Protein AF-X0JAV3-F1 (afdb_monomer_lite)

Foldseek 3Di:
DPPPVVVVPVDDPPDDPDDPPVDVDDDPVVVLVVLLVVLLVLLPDDPV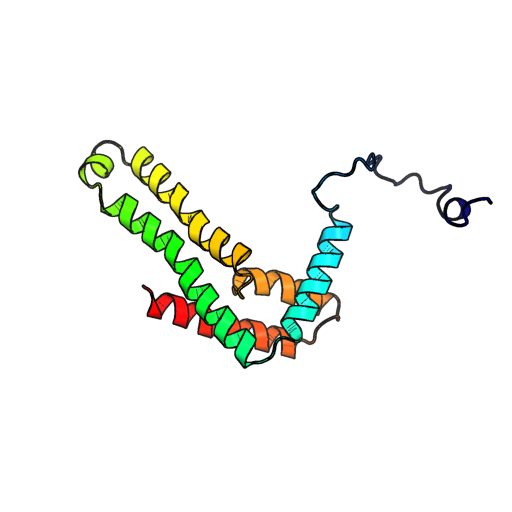QLLVLLLVLLQLQLQLVVQLCCQLVVCVVCCVVPVPVSNVVSNVSNCRSVVVCVVVVGQALVSLLVSNVSNVVVVNHDPVSSVSNNVSSVVSSVVNNVVND

Organism: Fusarium odoratissimum (strain NRRL 54006) (NCBI:txid1089451)

Sequence (149 aa):
MLNYTDSKYAGDERQPHVSMEKVDAHSPPETCQLMTQSGIAKAKLPWADLIVKSFFGGIFISLGPLFDLVVAGGAPGLRESNPSLITLLAAFTFPIGFVLVILTNVELVRSNMTVMMYTTLQRKTSVYDLLKNWVVCYIFNLAGCLFFT

InterPro domains:
  IPR000292 Formate/nitrite transporter [PF01226] (30-148)
  IPR000292 Formate/nitrite transporter [PTHR30520] (23-148)
  IPR023271 Aquaporin-like [G3DSA:1.20.1080.10] (18-149)

Radius of gyration: 21.74 Å; chains: 1; bounding box: 45×33×67 Å

Secondary structure (DSSP, 8-state):
---TTGGGSTT-TT---------SSPPHHHHHHHHHHHHHHHHT--HHHHHHHHHHHHHHHHHHHHHHHHHHHH-HHHHHH-HHHHHHHHHTTTHHHHHHHHHHT---HHHHHHHHHHHHHTTSS-HHHHHHHHHHHHHHHHHHHHHH-

Structure (mmCIF, N/CA/C/O backbone):
data_AF-X0JAV3-F1
#
_entry.id   AF-X0JAV3-F1
#
loop_
_atom_site.group_PDB
_atom_site.id
_atom_site.type_symbol
_atom_site.label_atom_id
_atom_site.label_alt_id
_atom_site.label_comp_id
_atom_site.label_asym_id
_atom_site.label_entity_id
_atom_site.label_seq_id
_atom_site.pdbx_PDB_ins_code
_atom_site.Cartn_x
_atom_site.Cartn_y
_atom_site.Cartn_z
_atom_site.occupancy
_atom_site.B_iso_or_equiv
_atom_site.auth_seq_id
_atom_site.auth_comp_id
_atom_site.auth_asym_id
_atom_site.auth_atom_id
_atom_site.pdbx_PDB_model_num
ATOM 1 N N . MET A 1 1 ? 5.203 25.101 42.766 1.00 42.59 1 MET A N 1
ATOM 2 C CA . MET A 1 1 ? 4.262 24.042 42.350 1.00 42.59 1 MET A CA 1
ATOM 3 C C . MET A 1 1 ? 5.093 22.826 41.998 1.00 42.59 1 MET A C 1
ATOM 5 O O . MET A 1 1 ? 5.827 22.883 41.025 1.00 42.59 1 MET A O 1
ATOM 9 N N . LEU A 1 2 ? 5.077 21.801 42.848 1.00 41.12 2 LEU A N 1
ATOM 10 C CA . LEU A 1 2 ? 5.723 20.516 42.578 1.00 41.12 2 LEU A CA 1
ATOM 11 C C . LEU A 1 2 ? 4.870 19.767 41.547 1.00 41.12 2 LEU A C 1
ATOM 13 O O . LEU A 1 2 ? 3.660 19.639 41.739 1.00 41.12 2 LEU A O 1
ATOM 17 N N . ASN A 1 3 ? 5.484 19.335 40.446 1.00 40.62 3 ASN A N 1
ATOM 18 C CA . ASN A 1 3 ? 4.810 18.601 39.382 1.00 40.62 3 ASN A CA 1
ATOM 19 C C . ASN A 1 3 ? 4.273 17.272 39.931 1.00 40.62 3 ASN A C 1
ATOM 21 O O . ASN A 1 3 ? 5.019 16.411 40.391 1.00 40.62 3 ASN A O 1
ATOM 25 N N . TYR A 1 4 ? 2.954 17.101 39.861 1.00 39.84 4 TYR A N 1
ATOM 26 C CA . TYR A 1 4 ? 2.223 15.910 40.308 1.00 39.84 4 TYR A CA 1
ATOM 27 C C . TYR A 1 4 ? 2.646 14.620 39.569 1.00 39.84 4 TYR A C 1
ATOM 29 O O . TYR A 1 4 ? 2.369 13.511 40.024 1.00 39.84 4 TYR A O 1
ATOM 37 N N . THR A 1 5 ? 3.350 14.749 38.444 1.00 50.62 5 THR A N 1
ATOM 38 C CA . THR A 1 5 ? 3.885 13.638 37.653 1.00 50.62 5 THR A CA 1
ATOM 39 C C . THR A 1 5 ? 5.171 13.037 38.216 1.00 50.62 5 THR A C 1
ATOM 41 O O . THR A 1 5 ? 5.369 11.841 38.038 1.00 50.62 5 THR A O 1
ATOM 44 N N . ASP A 1 6 ? 6.000 13.787 38.950 1.00 48.06 6 ASP A N 1
ATOM 45 C CA . ASP A 1 6 ? 7.315 13.290 39.401 1.00 48.06 6 ASP A CA 1
ATOM 46 C C . ASP A 1 6 ? 7.207 12.270 40.549 1.00 48.06 6 ASP A C 1
ATOM 48 O O . ASP A 1 6 ? 8.056 11.397 40.712 1.00 48.06 6 ASP A O 1
ATOM 52 N N . SER A 1 7 ? 6.112 12.304 41.315 1.00 46.41 7 SER A N 1
ATOM 53 C CA . SER A 1 7 ? 5.921 11.416 42.470 1.00 46.41 7 SER A CA 1
ATOM 54 C C . SER A 1 7 ? 5.526 9.982 42.099 1.00 46.41 7 SER A C 1
ATOM 56 O O . SER A 1 7 ? 5.637 9.097 42.947 1.00 46.41 7 SER A O 1
ATOM 58 N N . LYS A 1 8 ? 5.037 9.725 40.877 1.00 47.25 8 LYS A N 1
ATOM 59 C CA . LYS A 1 8 ? 4.564 8.384 40.478 1.00 47.25 8 LYS A CA 1
ATOM 60 C C . LYS A 1 8 ? 5.639 7.491 39.861 1.00 47.25 8 LYS A C 1
ATOM 62 O O . LYS A 1 8 ? 5.374 6.310 39.661 1.00 47.25 8 LYS A O 1
ATOM 67 N N . TYR A 1 9 ? 6.828 8.027 39.592 1.00 49.03 9 TYR A N 1
ATOM 68 C CA . TYR A 1 9 ? 7.858 7.335 38.808 1.00 49.03 9 TYR A CA 1
ATOM 69 C C . TYR A 1 9 ? 9.228 7.269 39.497 1.00 49.03 9 TYR A C 1
ATOM 71 O O . TYR A 1 9 ? 10.196 6.823 38.891 1.00 49.03 9 TYR A O 1
ATOM 79 N N . ALA A 1 10 ? 9.316 7.659 40.770 1.00 49.22 10 ALA A N 1
ATOM 80 C CA . ALA A 1 10 ? 10.567 7.781 41.522 1.00 49.22 10 ALA A CA 1
ATOM 81 C C . ALA A 1 10 ? 11.209 6.443 41.969 1.00 49.22 10 ALA A C 1
ATOM 83 O O . ALA A 1 10 ? 11.953 6.429 42.945 1.00 49.22 10 ALA A O 1
ATOM 84 N N . GLY A 1 11 ? 10.931 5.312 41.306 1.00 47.44 11 GLY A N 1
ATOM 85 C CA . GLY A 1 11 ? 11.419 4.011 41.788 1.00 47.44 11 GLY A CA 1
ATOM 86 C C . GLY A 1 11 ? 11.382 2.826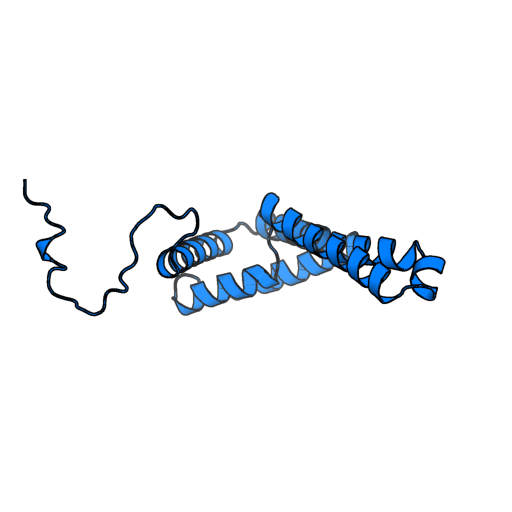 40.824 1.00 47.44 11 GLY A C 1
ATOM 87 O O . GLY A 1 11 ? 11.410 1.695 41.297 1.00 47.44 11 GLY A O 1
ATOM 88 N N . ASP A 1 12 ? 11.305 3.037 39.507 1.00 48.72 12 ASP A N 1
ATOM 89 C CA . ASP A 1 12 ? 11.418 1.933 38.540 1.00 48.72 12 ASP A CA 1
ATOM 90 C C . ASP A 1 12 ? 12.775 1.978 37.822 1.00 48.72 12 ASP A C 1
ATOM 92 O O . ASP A 1 12 ? 12.987 2.778 36.912 1.00 48.72 12 ASP A O 1
ATOM 96 N N . GLU A 1 13 ? 13.702 1.114 38.244 1.00 54.00 13 GLU A N 1
ATOM 97 C CA . GLU A 1 13 ? 15.064 0.985 37.697 1.00 54.00 13 GLU A CA 1
ATOM 98 C C . GLU A 1 13 ? 15.111 0.270 36.328 1.00 54.00 13 GLU A C 1
ATOM 100 O O . GLU A 1 13 ? 16.187 0.029 35.785 1.00 54.00 13 GLU A O 1
ATOM 105 N N . ARG A 1 14 ? 13.957 -0.069 35.730 1.00 58.25 14 ARG A N 1
ATOM 106 C CA . ARG A 1 14 ? 13.857 -0.695 34.395 1.00 58.25 14 ARG A CA 1
ATOM 107 C C . ARG A 1 14 ? 13.598 0.298 33.264 1.00 58.25 14 ARG A C 1
ATOM 109 O O . ARG A 1 14 ? 13.088 -0.088 32.211 1.00 58.25 14 ARG A O 1
ATOM 116 N N . GLN A 1 15 ? 13.930 1.570 33.450 1.00 48.38 15 GLN A N 1
ATOM 117 C CA . GLN A 1 15 ? 13.828 2.538 32.364 1.00 48.38 15 GLN A CA 1
ATOM 118 C C . GLN A 1 15 ? 15.042 2.409 31.436 1.00 48.38 15 GLN A C 1
ATOM 120 O O . GLN A 1 15 ? 16.179 2.550 31.896 1.00 48.38 15 GLN A O 1
ATOM 125 N N . PRO A 1 16 ? 14.856 2.163 30.126 1.00 48.06 16 PRO A N 1
ATOM 126 C CA . PRO A 1 16 ? 15.926 2.426 29.183 1.00 48.06 16 PRO A CA 1
ATOM 127 C C . PRO A 1 16 ? 16.246 3.922 29.286 1.00 48.06 16 PRO A C 1
ATOM 129 O O . PRO A 1 16 ? 15.345 4.760 29.263 1.00 48.06 16 PRO A O 1
ATOM 132 N N . HIS A 1 17 ? 17.525 4.245 29.449 1.00 44.84 17 HIS A N 1
ATOM 133 C CA . HIS A 1 17 ? 18.077 5.598 29.517 1.00 44.84 17 HIS A CA 1
ATOM 134 C C . HIS A 1 17 ? 17.958 6.279 28.145 1.00 44.84 17 HIS A C 1
ATOM 136 O O . HIS A 1 17 ? 18.943 6.556 27.470 1.00 44.84 17 HIS A O 1
ATOM 142 N N . VAL A 1 18 ? 16.733 6.492 27.676 1.00 56.78 18 VAL A N 1
ATOM 143 C CA . VAL A 1 18 ? 16.482 7.183 26.419 1.00 56.78 18 VAL A CA 1
ATOM 144 C C . VAL A 1 18 ? 16.421 8.662 26.750 1.00 56.78 18 VAL A C 1
ATOM 146 O O . VAL A 1 18 ? 15.417 9.162 27.256 1.00 56.78 18 VAL A O 1
ATOM 149 N N . SER A 1 19 ? 17.526 9.356 26.494 1.00 49.78 19 SER A N 1
ATOM 150 C CA . SER A 1 19 ? 17.540 10.809 26.387 1.00 49.78 19 SER A CA 1
ATOM 151 C C . SER A 1 19 ? 16.395 11.214 25.460 1.00 49.78 19 SER A C 1
ATOM 153 O O . SER A 1 19 ? 16.413 10.868 24.280 1.00 49.78 19 SER A O 1
ATOM 155 N N . MET A 1 20 ? 15.386 11.910 25.990 1.00 55.78 20 MET A N 1
ATOM 156 C CA . MET A 1 20 ? 14.293 12.500 25.206 1.00 55.78 20 MET A CA 1
ATOM 157 C C . MET A 1 20 ? 14.808 13.723 24.439 1.00 55.78 20 MET A C 1
ATOM 159 O O . MET A 1 20 ? 14.328 14.843 24.594 1.00 55.78 20 MET A O 1
ATOM 163 N N . GLU A 1 21 ? 15.839 13.510 23.627 1.00 53.62 21 GLU A N 1
ATOM 164 C CA . GLU A 1 21 ? 16.109 14.364 22.489 1.00 53.62 21 GLU A CA 1
ATOM 165 C C . GLU A 1 21 ? 14.930 14.180 21.532 1.00 53.62 21 GLU A C 1
ATOM 167 O O . GLU A 1 21 ? 14.462 13.059 21.322 1.00 53.62 21 GLU A O 1
ATOM 172 N N . LYS A 1 22 ? 14.383 15.283 21.020 1.00 54.69 22 LYS A N 1
ATOM 173 C CA . LYS A 1 22 ? 13.262 15.274 20.079 1.00 54.69 22 LYS A CA 1
ATOM 174 C C . LYS A 1 22 ? 13.750 14.693 18.752 1.00 54.69 22 LYS A C 1
ATOM 176 O O . LYS A 1 22 ? 14.074 15.417 17.820 1.00 54.69 22 LYS A O 1
ATOM 181 N N . VAL A 1 23 ? 13.855 13.375 18.714 1.00 59.25 23 VAL A N 1
ATOM 182 C CA . VAL A 1 23 ? 14.110 12.588 17.522 1.00 59.25 23 VAL A CA 1
ATOM 183 C C . VAL A 1 23 ? 12.822 12.638 16.699 1.00 59.25 23 VAL A C 1
ATOM 185 O O . VAL A 1 23 ? 11.748 12.340 17.213 1.00 59.25 23 VAL A O 1
ATOM 188 N N . ASP A 1 24 ? 12.909 13.025 15.423 1.00 69.00 24 ASP A N 1
ATOM 189 C CA . ASP A 1 24 ? 11.754 13.066 14.505 1.00 69.00 24 ASP A CA 1
ATOM 190 C C . ASP A 1 24 ? 11.093 11.682 14.309 1.00 69.00 24 ASP A C 1
ATOM 192 O O . ASP A 1 24 ? 9.993 11.570 13.766 1.00 69.00 24 ASP A O 1
ATOM 196 N N . ALA A 1 25 ? 11.756 10.615 14.762 1.00 79.62 25 ALA A N 1
ATOM 197 C CA . ALA A 1 25 ? 11.221 9.266 14.817 1.00 79.62 25 ALA A CA 1
ATOM 198 C C . ALA A 1 25 ? 10.506 8.995 16.148 1.00 79.62 25 ALA A C 1
ATOM 200 O O . ALA A 1 25 ? 11.086 9.088 17.230 1.00 79.62 25 ALA A O 1
ATOM 201 N N . HIS A 1 26 ? 9.248 8.572 16.039 1.00 85.88 26 HIS A N 1
ATOM 202 C CA . HIS A 1 26 ? 8.453 8.099 17.164 1.00 85.88 26 HIS A CA 1
ATOM 203 C C . HIS A 1 26 ? 9.092 6.887 17.842 1.00 85.88 26 HIS A C 1
ATOM 205 O O . HIS A 1 26 ? 9.573 5.959 17.185 1.00 85.88 26 HIS A O 1
ATOM 211 N N . SER A 1 27 ? 9.010 6.850 19.170 1.00 91.44 27 SER A N 1
ATOM 212 C CA . SER A 1 27 ? 9.386 5.665 19.936 1.00 91.44 27 SER A CA 1
ATOM 213 C C . SER A 1 27 ? 8.503 4.459 19.550 1.00 91.44 27 SER A C 1
ATOM 215 O O . SER A 1 27 ? 7.379 4.629 19.053 1.00 91.44 27 SER A O 1
ATOM 217 N N . PRO A 1 28 ? 8.956 3.209 19.770 1.00 91.88 28 PRO A N 1
ATOM 218 C CA . PRO A 1 28 ? 8.141 2.034 19.455 1.00 91.88 28 PRO A CA 1
ATOM 219 C C . PRO A 1 28 ? 6.739 2.045 20.105 1.00 91.88 28 PRO A C 1
ATOM 221 O O . PRO A 1 28 ? 5.770 1.717 19.411 1.00 91.88 28 PRO A O 1
ATOM 224 N N . PRO A 1 29 ? 6.569 2.473 21.376 1.00 90.81 29 PRO A N 1
ATOM 225 C CA . PRO A 1 29 ? 5.245 2.626 21.980 1.00 90.81 29 PRO A CA 1
ATOM 226 C C . PRO A 1 29 ? 4.364 3.672 21.284 1.00 90.81 29 PRO A C 1
ATOM 228 O O . PRO A 1 29 ? 3.177 3.425 21.074 1.00 90.81 29 PRO A O 1
ATOM 231 N N . GLU A 1 30 ? 4.923 4.816 20.885 1.00 93.06 30 GLU A N 1
ATOM 232 C CA . GLU A 1 30 ? 4.182 5.861 20.164 1.00 93.06 30 GLU A CA 1
ATOM 233 C C . GLU A 1 30 ? 3.742 5.379 18.777 1.00 93.06 30 GLU A C 1
ATOM 235 O O . GLU A 1 30 ? 2.593 5.570 18.382 1.00 93.06 30 GLU A O 1
ATOM 240 N N . THR A 1 31 ? 4.612 4.659 18.064 1.00 93.00 31 THR A N 1
ATOM 241 C CA . THR A 1 31 ? 4.287 4.083 16.750 1.00 93.00 31 THR A CA 1
ATOM 242 C C . THR A 1 31 ? 3.153 3.063 16.858 1.00 93.00 31 THR A C 1
ATOM 244 O O . THR A 1 31 ? 2.240 3.058 16.033 1.00 93.00 31 THR A O 1
ATOM 247 N N . CYS A 1 32 ? 3.149 2.238 17.909 1.00 94.25 32 CYS A N 1
ATOM 248 C CA . CYS A 1 32 ? 2.046 1.326 18.211 1.00 94.25 32 CYS A CA 1
ATOM 249 C C . CYS A 1 32 ? 0.720 2.076 18.425 1.00 94.25 32 CYS A C 1
ATOM 251 O O . CYS A 1 32 ? -0.325 1.659 17.921 1.00 94.25 32 CYS A O 1
ATOM 253 N N . GLN A 1 33 ? 0.744 3.211 19.128 1.00 94.75 33 GLN A N 1
ATOM 254 C CA . GLN A 1 33 ? -0.449 4.040 19.322 1.00 94.75 33 GLN A CA 1
ATOM 255 C C . GLN A 1 33 ? -0.950 4.637 18.001 1.00 94.75 33 GLN A C 1
ATOM 257 O O . GLN A 1 33 ? -2.150 4.570 17.723 1.00 94.75 33 GLN A O 1
ATOM 262 N N . LEU A 1 34 ? -0.050 5.159 17.164 1.00 94.75 34 LEU A N 1
ATOM 263 C CA . LEU A 1 34 ? -0.385 5.691 15.838 1.00 94.75 34 LEU A CA 1
ATOM 264 C C . LEU A 1 34 ? -0.946 4.606 14.913 1.00 94.75 34 LEU A C 1
ATOM 266 O O . LEU A 1 34 ? -1.947 4.823 14.229 1.00 94.75 34 LEU A O 1
ATOM 270 N N . MET A 1 35 ? -0.364 3.408 14.942 1.00 95.56 35 MET A N 1
ATOM 271 C CA . MET A 1 35 ? -0.861 2.247 14.208 1.00 95.56 35 MET A CA 1
ATOM 272 C C . MET A 1 35 ? -2.272 1.863 14.664 1.00 95.56 35 MET A C 1
ATOM 274 O O . MET A 1 35 ? -3.134 1.568 13.832 1.00 95.56 35 MET A O 1
ATOM 278 N N . THR A 1 36 ? -2.544 1.933 15.971 1.00 97.00 36 THR A N 1
ATOM 279 C CA . THR A 1 36 ? -3.887 1.697 16.507 1.00 97.00 36 THR A CA 1
ATOM 280 C C . THR A 1 36 ? -4.896 2.733 16.025 1.00 97.00 36 THR A C 1
ATOM 282 O O . THR A 1 36 ? -5.990 2.371 15.588 1.00 97.00 36 THR A O 1
ATOM 285 N N . GLN A 1 37 ? -4.533 4.015 16.047 1.00 97.00 37 GLN A N 1
ATOM 286 C CA . GLN A 1 37 ? -5.385 5.088 15.530 1.00 97.00 37 GLN A CA 1
ATOM 287 C C . GLN A 1 37 ? -5.650 4.923 14.027 1.00 97.00 37 GLN A C 1
ATOM 289 O O . GLN A 1 37 ? -6.797 5.033 13.591 1.00 97.00 37 GLN A O 1
ATOM 294 N N . SER A 1 38 ? -4.618 4.570 13.254 1.00 95.81 38 SER A N 1
ATOM 295 C CA . SER A 1 38 ? -4.730 4.286 11.822 1.00 95.81 38 SER A CA 1
ATOM 296 C C . SER A 1 38 ? -5.705 3.140 11.542 1.00 95.81 38 SER A C 1
ATOM 298 O O . SER A 1 38 ? -6.585 3.276 10.694 1.00 95.81 38 SER A O 1
ATOM 300 N N . GLY A 1 39 ? -5.633 2.034 12.291 1.00 96.56 39 GLY A N 1
ATOM 301 C CA . GLY A 1 39 ? -6.556 0.910 12.101 1.00 96.56 39 GLY A CA 1
ATOM 302 C C . GLY A 1 39 ? -8.004 1.236 12.462 1.00 96.56 39 GLY A C 1
ATOM 303 O O . GLY A 1 39 ? -8.914 0.844 11.734 1.00 96.56 39 GLY A O 1
ATOM 304 N N . ILE A 1 40 ? -8.238 2.027 13.516 1.00 97.62 40 ILE A N 1
ATOM 305 C CA . ILE A 1 40 ? -9.587 2.517 13.847 1.00 97.62 40 ILE A CA 1
ATOM 306 C C . ILE A 1 40 ? -10.128 3.416 12.724 1.00 97.62 40 ILE A C 1
ATOM 308 O O . ILE A 1 40 ? -11.296 3.293 12.354 1.00 97.62 40 ILE A O 1
ATOM 312 N N . ALA A 1 41 ? -9.298 4.300 12.162 1.00 96.50 41 ALA A N 1
ATOM 313 C CA . ALA A 1 41 ? -9.690 5.157 11.044 1.00 96.50 41 ALA A CA 1
ATOM 314 C C . ALA A 1 41 ? -10.019 4.334 9.784 1.00 96.50 41 ALA A C 1
ATOM 316 O O . ALA A 1 41 ? -11.069 4.533 9.177 1.00 96.50 41 ALA A O 1
ATOM 317 N N . LYS A 1 42 ? -9.177 3.350 9.443 1.00 95.31 42 LYS A N 1
ATOM 318 C CA . LYS A 1 42 ? -9.374 2.445 8.297 1.00 95.31 42 LYS A CA 1
ATOM 319 C C . LYS A 1 42 ? -10.630 1.584 8.420 1.00 95.31 42 LYS A C 1
ATOM 321 O O . LYS A 1 42 ? -11.314 1.361 7.424 1.00 95.31 42 LYS A O 1
ATOM 326 N N . ALA A 1 43 ? -10.970 1.128 9.626 1.00 96.19 43 ALA A N 1
ATOM 327 C CA . ALA A 1 43 ? -12.200 0.373 9.874 1.00 96.19 43 ALA A CA 1
ATOM 328 C C . ALA A 1 43 ? -13.468 1.202 9.593 1.00 96.19 43 ALA A C 1
ATOM 330 O O . ALA A 1 43 ? -14.456 0.669 9.076 1.00 96.19 43 ALA A O 1
ATOM 331 N N . LYS A 1 44 ? -13.414 2.507 9.895 1.00 96.12 44 LYS A N 1
ATOM 332 C CA . LYS A 1 44 ? -14.516 3.469 9.744 1.00 96.12 44 LYS A CA 1
ATOM 333 C C . LYS A 1 44 ? -14.644 4.070 8.343 1.00 96.12 44 LYS A C 1
ATOM 335 O O . LYS A 1 44 ? -15.577 4.840 8.124 1.00 96.12 44 LYS A O 1
ATOM 340 N N . LEU A 1 45 ? -13.745 3.745 7.411 1.00 95.44 45 LEU A N 1
ATOM 341 C CA . LEU A 1 45 ? -13.834 4.254 6.043 1.00 95.44 45 LEU A CA 1
ATOM 342 C C . LEU A 1 45 ? -15.181 3.867 5.404 1.00 95.44 45 LEU A C 1
ATOM 344 O O . LEU A 1 45 ? -15.570 2.692 5.470 1.00 95.44 45 LEU A O 1
ATOM 348 N N . PRO A 1 46 ? -15.882 4.824 4.766 1.00 96.81 46 PRO A N 1
ATOM 349 C CA . PRO A 1 46 ? -17.028 4.524 3.921 1.00 96.81 46 PRO A CA 1
ATOM 350 C C . PRO A 1 46 ? -16.653 3.541 2.810 1.00 96.81 46 PRO A C 1
ATOM 352 O O . PRO A 1 46 ? -15.511 3.501 2.349 1.00 96.81 46 PRO A O 1
ATOM 355 N N . TRP A 1 47 ? -17.633 2.771 2.335 1.00 96.38 47 TRP A N 1
ATOM 356 C CA . TRP A 1 47 ? -17.421 1.800 1.257 1.00 96.38 47 TRP A CA 1
ATOM 357 C C . TRP A 1 47 ? -16.840 2.439 -0.005 1.00 96.38 47 TRP A C 1
ATOM 359 O O . TRP A 1 47 ? -15.892 1.901 -0.567 1.00 96.38 47 TRP A O 1
ATOM 369 N N . ALA A 1 48 ? -17.371 3.593 -0.418 1.00 97.19 48 ALA A N 1
ATOM 370 C CA . ALA A 1 48 ? -16.897 4.309 -1.601 1.00 97.19 48 ALA A CA 1
ATOM 371 C C . ALA A 1 48 ? -15.416 4.699 -1.471 1.00 97.19 48 ALA A C 1
ATOM 373 O O . ALA A 1 48 ? -14.621 4.377 -2.351 1.00 97.19 48 ALA A O 1
ATOM 374 N N . ASP A 1 49 ? -15.031 5.298 -0.344 1.00 97.19 49 ASP A N 1
ATOM 375 C CA . ASP A 1 49 ? -13.649 5.702 -0.085 1.00 97.19 49 ASP A CA 1
ATOM 376 C C . ASP A 1 49 ? -12.716 4.494 -0.056 1.00 97.19 49 ASP A C 1
ATOM 378 O O . ASP A 1 49 ? -11.656 4.518 -0.675 1.00 97.19 49 ASP A O 1
ATOM 382 N N . LEU A 1 50 ? -13.110 3.410 0.620 1.00 97.69 50 LEU A N 1
ATOM 383 C CA . LEU A 1 50 ? -12.310 2.191 0.666 1.00 97.69 50 LEU A CA 1
ATOM 384 C C . LEU A 1 50 ? -12.094 1.619 -0.740 1.00 97.69 50 LEU A C 1
ATOM 386 O O . LEU A 1 50 ? -10.970 1.256 -1.072 1.00 97.69 50 LEU A O 1
ATOM 390 N N . ILE A 1 51 ? -13.137 1.572 -1.568 1.00 98.31 51 ILE A N 1
ATOM 391 C CA . ILE A 1 51 ? -13.074 1.064 -2.943 1.00 98.31 51 ILE A CA 1
ATOM 392 C C . ILE A 1 51 ? -12.150 1.929 -3.802 1.00 98.31 51 ILE A C 1
ATOM 394 O O . ILE A 1 51 ? -11.200 1.413 -4.391 1.00 98.31 51 ILE A O 1
ATOM 398 N N . VAL A 1 52 ? -12.390 3.241 -3.837 1.00 98.19 52 VAL A N 1
ATOM 399 C CA . VAL A 1 52 ? -11.633 4.179 -4.675 1.00 98.19 52 VAL A CA 1
ATOM 400 C C . VAL A 1 52 ? -10.167 4.208 -4.251 1.00 98.19 52 VAL A C 1
ATOM 402 O O . VAL A 1 52 ? -9.278 4.049 -5.086 1.00 98.19 52 VAL A O 1
ATOM 405 N N . LYS A 1 53 ? -9.894 4.327 -2.946 1.00 98.12 53 LYS A N 1
ATOM 406 C CA . LYS A 1 53 ? -8.522 4.316 -2.426 1.00 98.12 53 LYS A CA 1
ATOM 407 C C . LYS A 1 53 ? -7.837 2.975 -2.686 1.00 98.12 53 LYS A C 1
ATOM 409 O O . LYS A 1 53 ? -6.654 2.969 -2.994 1.00 98.12 53 LYS A O 1
ATOM 414 N N . SER A 1 54 ? -8.546 1.849 -2.603 1.00 98.19 54 SER A N 1
ATOM 415 C CA . SER A 1 54 ? -7.959 0.536 -2.907 1.00 98.19 54 SER A CA 1
ATOM 416 C C . SER A 1 54 ? -7.645 0.370 -4.394 1.00 98.19 54 SER A C 1
ATOM 418 O O . SER A 1 54 ? -6.599 -0.166 -4.748 1.00 98.19 54 SER A O 1
ATOM 420 N N . PHE A 1 55 ? -8.510 0.875 -5.273 1.00 98.50 55 PHE A N 1
ATOM 421 C CA . PHE A 1 55 ? -8.281 0.854 -6.716 1.00 98.50 55 PHE A CA 1
ATOM 422 C C . PHE A 1 55 ? -7.027 1.646 -7.104 1.00 98.50 55 PHE A C 1
ATOM 424 O O . PHE A 1 55 ? -6.136 1.114 -7.767 1.00 98.50 55 PHE A O 1
ATOM 431 N N . PHE A 1 56 ? -6.894 2.879 -6.602 1.00 98.06 56 PHE A N 1
ATOM 432 C CA . PHE A 1 56 ? -5.682 3.675 -6.810 1.00 98.06 56 PHE A CA 1
ATOM 433 C C . PHE A 1 56 ? -4.444 3.060 -6.145 1.00 98.06 56 PHE A C 1
ATOM 435 O O . PHE A 1 56 ? -3.359 3.132 -6.714 1.00 98.06 56 PHE A O 1
ATOM 442 N N . GLY A 1 57 ? -4.596 2.398 -4.992 1.00 97.69 57 GLY A N 1
ATOM 443 C CA . GLY A 1 57 ? -3.523 1.624 -4.360 1.00 97.69 57 GLY A CA 1
ATOM 444 C C . GLY A 1 57 ? -2.942 0.551 -5.284 1.00 97.69 57 GLY A C 1
ATOM 445 O O . GLY A 1 57 ? -1.720 0.436 -5.388 1.00 97.69 57 GLY A O 1
ATOM 446 N N . GLY A 1 58 ? -3.808 -0.159 -6.014 1.00 97.56 58 GLY A N 1
ATOM 447 C CA . GLY A 1 58 ? -3.420 -1.123 -7.048 1.00 97.56 58 GLY A CA 1
ATOM 448 C C . GLY A 1 58 ? -2.652 -0.490 -8.209 1.00 97.56 58 GLY A C 1
ATOM 449 O O . GLY A 1 58 ? -1.560 -0.933 -8.560 1.00 97.56 58 GLY A O 1
ATOM 450 N N . ILE A 1 59 ? -3.180 0.603 -8.763 1.00 97.75 59 ILE A N 1
ATOM 451 C CA . ILE A 1 59 ? -2.514 1.335 -9.852 1.00 97.75 59 ILE A CA 1
ATOM 452 C C . ILE A 1 59 ? -1.119 1.794 -9.407 1.00 97.75 59 ILE A C 1
ATOM 454 O O . ILE A 1 59 ? -0.125 1.527 -10.080 1.00 97.75 59 ILE A O 1
ATOM 458 N N . PHE A 1 60 ? -1.009 2.428 -8.239 1.00 96.94 60 PHE A N 1
ATOM 459 C CA . PHE A 1 60 ? 0.266 2.972 -7.777 1.00 96.94 60 PHE A CA 1
ATOM 460 C C . PHE A 1 60 ? 1.295 1.895 -7.461 1.00 96.94 60 PHE A C 1
ATOM 462 O O . PHE A 1 60 ? 2.465 2.073 -7.791 1.00 96.94 60 PHE A O 1
ATOM 469 N N . ILE A 1 61 ? 0.887 0.763 -6.880 1.00 96.69 61 ILE A N 1
ATOM 470 C CA . ILE A 1 61 ? 1.841 -0.312 -6.605 1.00 96.69 61 ILE A CA 1
ATOM 471 C C . ILE A 1 61 ? 2.317 -1.007 -7.887 1.00 96.69 61 ILE A C 1
ATOM 473 O O . ILE A 1 61 ? 3.459 -1.461 -7.929 1.00 96.69 61 ILE A O 1
ATOM 477 N N . SER A 1 62 ? 1.493 -1.040 -8.941 1.00 96.50 62 SER A N 1
ATOM 478 C CA . SER A 1 62 ? 1.872 -1.614 -10.240 1.00 96.50 62 SER A CA 1
ATOM 479 C C . SER A 1 62 ? 2.902 -0.777 -11.011 1.00 96.50 62 SER A C 1
ATOM 481 O O . SER A 1 62 ? 3.714 -1.344 -11.739 1.00 96.50 62 SER A O 1
ATOM 483 N N . LEU A 1 63 ? 2.960 0.544 -10.783 1.00 95.69 63 LEU A N 1
ATOM 484 C CA . LEU A 1 63 ? 3.933 1.440 -11.427 1.00 95.69 63 LEU A CA 1
ATOM 485 C C . LEU A 1 63 ? 5.394 1.059 -11.142 1.00 95.69 63 LEU A C 1
ATOM 487 O O . LEU A 1 63 ? 6.229 1.163 -12.033 1.00 95.69 63 LEU A O 1
ATOM 491 N N . GLY A 1 64 ? 5.713 0.609 -9.924 1.00 94.44 64 GLY A N 1
ATOM 492 C CA . GLY A 1 64 ? 7.083 0.233 -9.543 1.00 94.44 64 GLY A CA 1
ATOM 493 C C . GLY A 1 64 ? 7.652 -0.900 -10.412 1.00 94.44 64 GLY A C 1
ATOM 494 O O . GLY A 1 64 ? 8.653 -0.685 -11.094 1.00 94.44 64 GLY A O 1
ATOM 495 N N . PRO A 1 65 ? 7.011 -2.084 -10.439 1.00 94.31 65 PRO A N 1
ATOM 496 C CA . PRO A 1 65 ? 7.371 -3.178 -11.343 1.00 94.31 65 PRO A CA 1
ATOM 497 C C . PRO A 1 65 ? 7.337 -2.803 -12.829 1.00 94.31 65 PRO A C 1
ATOM 499 O O . PRO A 1 65 ? 8.138 -3.317 -13.602 1.00 94.31 65 PRO A O 1
ATOM 502 N N . LEU A 1 66 ? 6.425 -1.918 -13.245 1.00 95.06 66 LEU A N 1
ATOM 503 C CA . LEU A 1 66 ? 6.359 -1.457 -14.634 1.00 95.06 66 LEU A CA 1
ATOM 504 C C . LEU A 1 66 ? 7.607 -0.656 -15.024 1.00 95.06 66 LEU A C 1
ATOM 506 O O . LEU A 1 66 ? 8.188 -0.909 -16.078 1.00 95.06 66 LEU A O 1
ATOM 510 N N . PHE A 1 67 ? 8.061 0.265 -14.170 1.00 94.62 67 PHE A N 1
ATOM 511 C CA . PHE A 1 67 ? 9.315 0.984 -14.399 1.00 94.62 67 PHE A CA 1
ATOM 512 C C . PHE A 1 67 ? 10.526 0.049 -14.381 1.00 94.62 67 PHE A C 1
ATOM 514 O O . PHE A 1 67 ? 11.384 0.163 -15.257 1.00 94.62 67 PHE A O 1
ATOM 521 N N . ASP A 1 68 ? 10.562 -0.902 -13.445 1.00 94.94 68 ASP A N 1
ATOM 522 C CA . ASP A 1 68 ? 11.610 -1.924 -13.358 1.00 94.94 68 ASP A CA 1
ATOM 523 C C . ASP A 1 68 ? 11.701 -2.717 -14.672 1.00 94.94 68 ASP A C 1
ATOM 525 O O . ASP A 1 68 ? 12.770 -2.815 -15.279 1.00 94.94 68 ASP A O 1
ATOM 529 N N . LEU A 1 69 ? 10.554 -3.165 -15.195 1.00 94.19 69 LEU A N 1
ATOM 530 C CA . LEU A 1 69 ? 10.464 -3.876 -16.467 1.00 94.19 69 LEU A CA 1
ATOM 531 C C . LEU A 1 69 ? 10.912 -3.017 -17.659 1.00 94.19 69 LEU A C 1
ATOM 533 O O . LEU A 1 69 ? 11.621 -3.515 -18.533 1.00 94.19 69 LEU A O 1
ATOM 537 N N . VAL A 1 70 ? 10.531 -1.737 -17.706 1.00 94.31 70 VAL A N 1
ATOM 538 C CA . VAL A 1 70 ? 10.938 -0.814 -18.780 1.00 94.31 70 VAL A CA 1
ATOM 539 C C . VAL A 1 70 ? 12.446 -0.574 -18.760 1.00 94.31 70 VAL A C 1
ATOM 541 O O . VAL A 1 70 ? 13.076 -0.604 -19.816 1.00 94.31 70 VAL A O 1
ATOM 544 N N . VAL A 1 71 ? 13.051 -0.383 -17.585 1.00 93.50 71 VAL A N 1
ATOM 545 C CA . VAL A 1 71 ? 14.505 -0.201 -17.463 1.00 93.50 71 VAL A CA 1
ATOM 546 C C . VAL A 1 71 ? 15.232 -1.488 -17.847 1.00 93.50 71 VAL A C 1
ATOM 548 O O . VAL A 1 71 ? 16.086 -1.469 -18.733 1.00 93.50 71 VAL A O 1
ATOM 551 N N . ALA A 1 72 ? 14.863 -2.622 -17.247 1.00 92.31 72 ALA A N 1
ATOM 552 C CA . ALA A 1 72 ? 15.515 -3.905 -17.499 1.00 92.31 72 ALA A CA 1
ATOM 553 C C . ALA A 1 72 ? 15.323 -4.420 -18.938 1.00 92.31 72 ALA A C 1
ATOM 555 O O . ALA A 1 72 ? 16.214 -5.063 -19.509 1.00 92.31 72 ALA A O 1
ATOM 556 N N . GLY A 1 73 ? 14.160 -4.149 -19.533 1.00 91.62 73 GLY A N 1
ATOM 557 C CA . GLY A 1 73 ? 13.805 -4.535 -20.896 1.00 91.62 73 GLY A CA 1
ATOM 558 C C . GLY A 1 73 ? 14.316 -3.572 -21.969 1.00 91.62 73 GLY A C 1
ATOM 559 O O . GLY A 1 73 ? 14.631 -4.014 -23.072 1.00 91.62 73 GLY A O 1
ATOM 560 N N . GLY A 1 74 ? 14.440 -2.281 -21.653 1.00 91.31 74 GLY A N 1
ATOM 561 C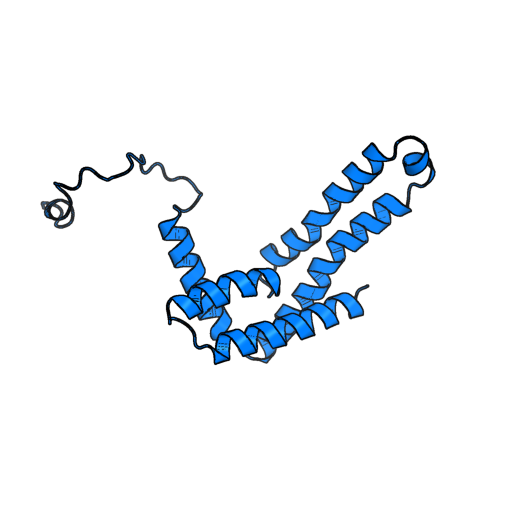 CA . GLY A 1 74 ? 14.778 -1.219 -22.607 1.00 91.31 74 GLY A CA 1
ATOM 562 C C . GLY A 1 74 ? 16.257 -1.119 -22.986 1.00 91.31 74 GLY A C 1
ATOM 563 O O . GLY A 1 74 ? 16.591 -0.420 -23.940 1.00 91.31 74 GLY A O 1
ATOM 564 N N . ALA A 1 75 ? 17.150 -1.821 -22.282 1.00 90.06 75 ALA A N 1
ATOM 565 C CA . ALA A 1 75 ? 18.594 -1.791 -22.530 1.00 90.06 75 ALA A CA 1
ATOM 566 C C . ALA A 1 75 ? 19.188 -3.202 -22.747 1.00 90.06 75 ALA A C 1
ATOM 568 O O . ALA A 1 75 ? 20.009 -3.656 -21.943 1.00 90.06 75 ALA A O 1
ATOM 569 N N . PRO A 1 76 ? 18.817 -3.918 -23.829 1.00 89.31 76 PRO A N 1
ATOM 570 C CA . PRO A 1 76 ? 19.250 -5.301 -24.056 1.00 89.31 76 PRO A CA 1
ATOM 571 C C . PRO A 1 76 ? 20.778 -5.451 -24.133 1.00 89.31 76 PRO A C 1
ATOM 573 O O . PRO A 1 76 ? 21.331 -6.340 -23.493 1.00 89.31 76 PRO A O 1
ATOM 576 N N . GLY A 1 77 ? 21.483 -4.531 -24.801 1.00 90.62 77 GLY A N 1
ATOM 577 C CA . GLY A 1 77 ? 22.952 -4.569 -24.871 1.00 90.62 77 GLY A CA 1
ATOM 578 C C . GLY A 1 77 ? 23.643 -4.351 -23.516 1.00 90.62 77 GLY A C 1
ATOM 579 O O . GLY A 1 77 ? 24.691 -4.938 -23.239 1.00 90.62 77 GLY A O 1
ATOM 580 N N . LEU A 1 78 ? 23.043 -3.552 -22.623 1.00 88.94 78 LEU A N 1
ATOM 581 C CA . LEU A 1 78 ? 23.555 -3.398 -21.258 1.00 88.94 78 LEU A CA 1
ATOM 582 C C . LEU A 1 78 ? 23.266 -4.644 -20.416 1.00 88.94 78 LEU A C 1
ATOM 584 O O . LEU A 1 78 ? 24.088 -5.032 -19.594 1.00 88.94 78 LEU A O 1
ATOM 588 N N . ARG A 1 79 ? 22.129 -5.304 -20.656 1.00 90.81 79 ARG A N 1
ATOM 589 C CA . ARG A 1 79 ? 21.771 -6.556 -19.987 1.00 90.81 79 ARG A CA 1
ATOM 590 C C . ARG A 1 79 ? 22.688 -7.717 -20.369 1.00 90.81 79 ARG A C 1
ATOM 592 O O . ARG A 1 79 ? 23.014 -8.517 -19.500 1.00 90.81 79 ARG A O 1
ATOM 599 N N . GLU A 1 80 ? 23.128 -7.786 -21.622 1.00 92.88 80 GLU A N 1
ATOM 600 C CA . GLU A 1 80 ? 24.097 -8.789 -22.081 1.00 92.88 80 GLU A CA 1
ATOM 601 C C . GLU A 1 80 ? 25.511 -8.515 -21.560 1.00 92.88 80 GLU A C 1
ATOM 603 O O . GLU A 1 80 ? 26.181 -9.426 -21.081 1.00 92.88 80 GLU A O 1
ATOM 608 N N . SER A 1 81 ? 25.962 -7.258 -21.617 1.00 95.00 81 SER A N 1
ATOM 609 C CA . SER A 1 81 ? 27.320 -6.895 -21.192 1.00 95.00 81 SER A CA 1
ATOM 610 C C . SER A 1 81 ? 27.493 -6.855 -19.671 1.00 95.00 81 SER A C 1
ATOM 612 O O . SER A 1 81 ? 28.545 -7.235 -19.165 1.00 95.00 81 SER A O 1
ATOM 614 N N . ASN A 1 82 ? 26.485 -6.374 -18.935 1.00 93.75 82 ASN A N 1
ATOM 615 C CA . ASN A 1 82 ? 26.548 -6.107 -17.496 1.00 93.75 82 ASN A CA 1
ATOM 616 C C . ASN A 1 82 ? 25.184 -6.370 -16.814 1.00 93.75 82 ASN A C 1
ATOM 618 O O . ASN A 1 82 ? 24.511 -5.431 -16.370 1.00 93.75 82 ASN A O 1
ATOM 622 N N . PRO A 1 83 ? 24.771 -7.644 -16.665 1.00 92.25 83 PRO A N 1
ATOM 623 C CA . PRO A 1 83 ? 23.458 -8.011 -16.120 1.00 92.25 83 PRO A CA 1
ATOM 624 C C . PRO A 1 83 ? 23.221 -7.500 -14.689 1.00 92.25 83 PRO A C 1
ATOM 626 O O . PRO A 1 83 ? 22.104 -7.120 -14.331 1.00 92.25 83 PRO A O 1
ATOM 629 N N . SER A 1 84 ? 24.269 -7.433 -13.865 1.00 94.12 84 SER A N 1
ATOM 630 C CA . SER A 1 84 ? 24.170 -6.932 -12.489 1.00 94.12 84 SER A CA 1
ATOM 631 C C . SER A 1 84 ? 23.848 -5.439 -12.435 1.00 94.12 84 SER A C 1
ATOM 633 O O . SER A 1 84 ? 23.064 -5.007 -11.594 1.00 94.12 84 SER A O 1
ATOM 635 N N . LEU A 1 85 ? 24.427 -4.648 -13.346 1.00 94.81 85 LEU A N 1
ATOM 636 C CA . LEU A 1 85 ? 24.233 -3.201 -13.366 1.00 94.81 85 LEU A CA 1
ATOM 637 C C . LEU A 1 85 ? 22.806 -2.845 -13.784 1.00 94.81 85 LEU A C 1
ATOM 639 O O . LEU A 1 85 ? 22.173 -2.020 -13.131 1.00 94.81 85 LEU A O 1
ATOM 643 N N . ILE A 1 86 ? 22.277 -3.495 -14.827 1.00 94.81 86 ILE A N 1
ATOM 644 C CA . ILE A 1 86 ? 20.901 -3.235 -15.260 1.00 94.81 86 ILE A CA 1
ATOM 645 C C . ILE A 1 86 ? 19.886 -3.652 -14.191 1.00 94.81 86 ILE A C 1
ATOM 647 O O . ILE A 1 86 ? 18.935 -2.921 -13.941 1.00 94.81 86 ILE A O 1
ATOM 651 N N . THR A 1 87 ? 20.127 -4.775 -13.508 1.00 93.75 87 THR A N 1
ATOM 652 C CA . THR A 1 87 ? 19.258 -5.254 -12.425 1.00 93.75 87 THR A CA 1
ATOM 653 C C . THR A 1 87 ? 19.258 -4.278 -11.249 1.00 93.75 87 THR A C 1
ATOM 655 O O . THR A 1 87 ? 18.206 -3.987 -10.691 1.00 93.75 87 THR A O 1
ATOM 658 N N . LEU A 1 88 ? 20.422 -3.722 -10.894 1.00 95.44 88 LEU A N 1
ATOM 659 C CA . LEU A 1 88 ? 20.531 -2.707 -9.847 1.00 95.44 88 LEU A CA 1
ATOM 660 C C . LEU A 1 88 ? 19.764 -1.427 -10.213 1.00 95.44 88 LEU A C 1
ATOM 662 O O . LEU A 1 88 ? 19.014 -0.905 -9.393 1.00 95.44 88 LEU A O 1
ATOM 666 N N . LEU A 1 89 ? 19.939 -0.930 -11.442 1.00 94.56 89 LEU A N 1
ATOM 667 C CA . LEU A 1 89 ? 19.244 0.264 -11.930 1.00 94.56 89 LEU A CA 1
ATOM 668 C C . LEU A 1 89 ? 17.727 0.071 -11.952 1.00 94.56 89 LEU A C 1
ATOM 670 O O . LEU A 1 89 ? 16.989 0.960 -11.531 1.00 94.56 89 LEU A O 1
ATOM 674 N N . ALA A 1 90 ? 17.270 -1.092 -12.407 1.00 94.56 90 ALA A N 1
ATOM 675 C CA . ALA A 1 90 ? 15.859 -1.433 -12.444 1.00 94.56 90 ALA A CA 1
ATOM 676 C C . ALA A 1 90 ? 15.278 -1.517 -11.013 1.00 94.56 90 ALA A C 1
ATOM 678 O O . ALA A 1 90 ? 14.293 -0.839 -10.707 1.00 94.56 90 ALA A O 1
ATOM 679 N N . ALA A 1 91 ? 15.982 -2.172 -10.079 1.00 94.62 91 ALA A N 1
ATOM 680 C CA . ALA A 1 91 ? 15.564 -2.292 -8.681 1.00 94.62 91 ALA A CA 1
ATOM 681 C C . ALA A 1 91 ? 15.391 -0.939 -7.959 1.00 94.62 91 ALA A C 1
ATOM 683 O O . ALA A 1 91 ? 14.545 -0.825 -7.070 1.00 94.62 91 ALA A O 1
ATOM 684 N N . PHE A 1 92 ? 16.134 0.107 -8.346 1.00 95.31 92 PHE A N 1
ATOM 685 C CA . PHE A 1 92 ? 15.949 1.461 -7.804 1.00 95.31 92 PHE A CA 1
ATOM 686 C C . PHE A 1 92 ? 14.611 2.105 -8.182 1.00 95.31 92 PHE A C 1
ATOM 688 O O . PHE A 1 92 ? 14.167 3.031 -7.504 1.00 95.31 92 PHE A O 1
ATOM 695 N N . THR A 1 93 ? 13.953 1.629 -9.238 1.00 93.94 93 THR A N 1
ATOM 696 C CA . THR A 1 93 ? 12.661 2.168 -9.681 1.00 93.94 93 THR A CA 1
ATOM 697 C C . THR A 1 93 ? 11.473 1.545 -8.947 1.00 93.94 93 THR A C 1
ATOM 699 O O . THR A 1 93 ? 10.436 2.187 -8.782 1.00 93.94 93 THR A O 1
ATOM 702 N N . PHE A 1 94 ? 11.626 0.333 -8.410 1.00 90.94 94 PHE A N 1
ATOM 703 C CA . PHE A 1 94 ? 10.556 -0.373 -7.706 1.00 90.94 94 PHE A CA 1
ATOM 704 C C . PHE A 1 94 ? 9.956 0.406 -6.507 1.00 90.94 94 PHE A C 1
ATOM 706 O O . PHE A 1 94 ? 8.726 0.445 -6.384 1.00 90.94 94 PHE A O 1
ATOM 713 N N . PRO A 1 95 ? 10.743 1.092 -5.646 1.00 95.50 95 PRO A N 1
ATOM 714 C CA . PRO A 1 95 ? 10.214 1.889 -4.535 1.00 95.50 95 PRO A CA 1
ATOM 715 C C . PRO A 1 95 ? 9.267 3.031 -4.931 1.00 95.50 95 PRO A C 1
ATOM 717 O O . PRO A 1 95 ? 8.502 3.487 -4.081 1.00 95.50 95 PRO A O 1
ATOM 720 N N . ILE A 1 96 ? 9.270 3.481 -6.193 1.00 95.44 96 ILE A N 1
ATOM 721 C CA . ILE A 1 96 ? 8.423 4.587 -6.671 1.00 95.44 96 ILE A CA 1
ATOM 722 C C . ILE A 1 96 ? 6.943 4.306 -6.383 1.00 95.44 96 ILE A C 1
ATOM 724 O O . ILE A 1 96 ? 6.232 5.184 -5.890 1.00 95.44 96 ILE A O 1
ATOM 728 N N . GLY A 1 97 ? 6.487 3.068 -6.602 1.00 94.75 97 GLY A N 1
ATOM 729 C CA . GLY A 1 97 ? 5.100 2.689 -6.326 1.00 94.75 97 GLY A CA 1
ATOM 730 C C . GLY A 1 97 ? 4.722 2.837 -4.847 1.00 94.75 97 GLY A C 1
ATOM 731 O O . GLY A 1 97 ? 3.646 3.338 -4.522 1.00 94.75 97 GLY A O 1
ATOM 732 N N . PHE A 1 98 ? 5.631 2.489 -3.929 1.00 95.62 98 PHE A N 1
ATOM 73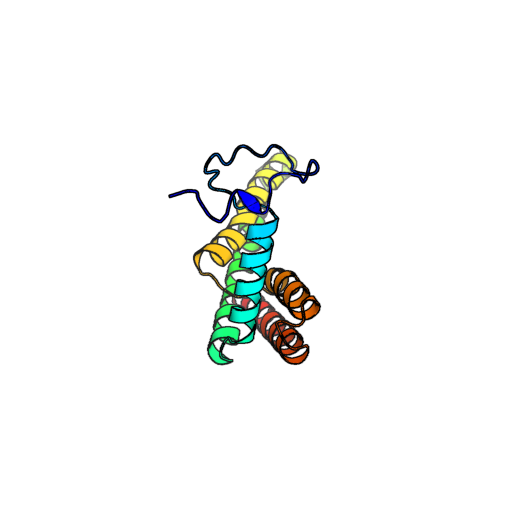3 C CA . PHE A 1 98 ? 5.408 2.670 -2.489 1.00 95.62 98 PHE A CA 1
ATOM 734 C C . PHE A 1 98 ? 5.384 4.141 -2.082 1.00 95.62 98 PHE A C 1
ATOM 736 O O . PHE A 1 98 ? 4.550 4.527 -1.264 1.00 95.62 98 PHE A O 1
ATOM 743 N N . VAL A 1 99 ? 6.258 4.969 -2.661 1.00 96.62 99 VAL A N 1
ATOM 744 C CA . VAL A 1 99 ? 6.274 6.415 -2.395 1.00 96.62 99 VAL A CA 1
ATOM 745 C C . VAL A 1 99 ? 4.936 7.041 -2.785 1.00 96.62 99 VAL A C 1
ATOM 747 O O . VAL A 1 99 ? 4.358 7.780 -1.991 1.00 96.62 99 VAL A O 1
ATOM 750 N N . LEU A 1 100 ? 4.390 6.690 -3.953 1.00 96.44 100 LEU A N 1
ATOM 751 C CA . LEU A 1 100 ? 3.072 7.167 -4.379 1.00 96.44 100 LEU A CA 1
ATOM 752 C C . LEU A 1 100 ? 1.963 6.733 -3.419 1.00 96.44 100 LEU A C 1
ATOM 754 O O . LEU A 1 100 ? 1.129 7.558 -3.045 1.00 96.44 100 LEU A O 1
ATOM 758 N N . VAL A 1 101 ? 1.974 5.473 -2.968 1.00 97.00 101 VAL A N 1
ATOM 759 C CA . VAL A 1 101 ? 1.000 4.966 -1.987 1.00 97.00 101 VAL A CA 1
ATOM 760 C C . VAL A 1 101 ? 1.039 5.772 -0.684 1.00 97.00 101 VAL A C 1
ATOM 762 O O . VAL A 1 101 ? -0.013 6.120 -0.146 1.00 97.00 101 VAL A O 1
ATOM 765 N N . ILE A 1 102 ? 2.238 6.104 -0.196 1.00 94.88 102 ILE A N 1
ATOM 766 C CA . ILE A 1 102 ? 2.429 6.876 1.040 1.00 94.88 102 ILE A CA 1
ATOM 767 C C . ILE A 1 102 ? 1.967 8.327 0.859 1.00 94.88 102 ILE A C 1
ATOM 769 O O . ILE A 1 102 ? 1.192 8.823 1.673 1.00 94.88 102 ILE A O 1
ATOM 773 N N . LEU A 1 103 ? 2.392 9.001 -0.214 1.00 96.44 103 LEU A N 1
ATOM 774 C CA . LEU A 1 103 ? 2.061 10.412 -0.455 1.00 96.44 103 LEU A CA 1
ATOM 775 C C . LEU A 1 103 ? 0.558 10.634 -0.653 1.00 96.44 103 LEU A C 1
ATOM 777 O O . LEU A 1 103 ? -0.001 11.622 -0.182 1.00 96.44 103 LEU A O 1
ATOM 781 N N . THR A 1 104 ? -0.109 9.700 -1.326 1.00 96.06 104 THR A N 1
ATOM 782 C CA . THR A 1 104 ? -1.546 9.790 -1.626 1.00 96.06 104 THR A CA 1
ATOM 783 C C . THR A 1 104 ? -2.430 9.207 -0.524 1.00 96.06 104 THR A C 1
ATOM 785 O O . THR A 1 104 ? -3.649 9.365 -0.571 1.00 96.06 104 THR A O 1
ATOM 788 N N . ASN A 1 105 ? -1.838 8.561 0.488 1.00 95.12 105 ASN A N 1
ATOM 789 C CA . ASN A 1 105 ? -2.549 7.920 1.597 1.00 95.12 105 ASN A CA 1
ATOM 790 C C . ASN A 1 105 ? -3.658 6.952 1.137 1.00 95.12 105 ASN A C 1
ATOM 792 O O . ASN A 1 105 ? -4.731 6.868 1.750 1.00 95.12 105 ASN A O 1
ATOM 796 N N . VAL A 1 106 ? -3.413 6.229 0.043 1.00 97.25 106 VAL A N 1
ATOM 797 C CA . VAL A 1 106 ? -4.329 5.210 -0.489 1.00 97.25 106 VAL A CA 1
ATOM 798 C C . VAL A 1 106 ? -4.264 3.905 0.309 1.00 97.25 106 VAL A C 1
ATOM 800 O O . VAL A 1 106 ? -3.408 3.705 1.171 1.00 97.25 106 VAL A O 1
ATOM 803 N N . GLU A 1 107 ? -5.211 3.006 0.049 1.00 97.50 107 GLU A N 1
ATOM 804 C CA . GLU A 1 107 ? -5.338 1.748 0.780 1.00 97.50 107 GLU A CA 1
ATOM 805 C C . GLU A 1 107 ? -4.620 0.624 0.020 1.00 97.50 107 GLU A C 1
ATOM 807 O O . GLU A 1 107 ? -5.016 0.240 -1.079 1.00 97.50 107 GLU A O 1
ATOM 812 N N . LEU A 1 108 ? -3.554 0.089 0.617 1.00 97.00 108 LEU A N 1
ATOM 813 C CA . LEU A 1 108 ? -2.775 -1.022 0.069 1.00 97.00 108 LEU A CA 1
ATOM 814 C C . LEU A 1 108 ? -2.971 -2.266 0.934 1.00 97.00 108 LEU A C 1
ATOM 816 O O . LEU A 1 108 ? -2.745 -2.230 2.148 1.00 97.00 108 LEU A O 1
ATOM 820 N N . VAL A 1 109 ? -3.322 -3.388 0.300 1.00 96.69 109 VAL A N 1
ATOM 821 C CA . VAL A 1 109 ? -3.721 -4.617 1.007 1.00 96.69 109 VAL A CA 1
ATOM 822 C C . VAL A 1 109 ? -2.667 -5.095 2.009 1.00 96.69 109 VAL A C 1
ATOM 824 O O . VAL A 1 109 ? -3.012 -5.424 3.140 1.00 96.69 109 VAL A O 1
ATOM 827 N N . ARG A 1 110 ? -1.373 -5.048 1.659 1.00 95.06 110 ARG A N 1
ATOM 828 C CA . ARG A 1 110 ? -0.294 -5.493 2.562 1.00 95.06 110 ARG A CA 1
ATOM 829 C C . ARG A 1 110 ? -0.156 -4.623 3.810 1.00 95.06 110 ARG A C 1
ATOM 831 O O . ARG A 1 110 ? 0.033 -5.156 4.896 1.00 95.06 110 ARG A O 1
ATOM 838 N N . SER A 1 111 ? -0.275 -3.301 3.675 1.00 94.94 111 SER A N 1
ATOM 839 C C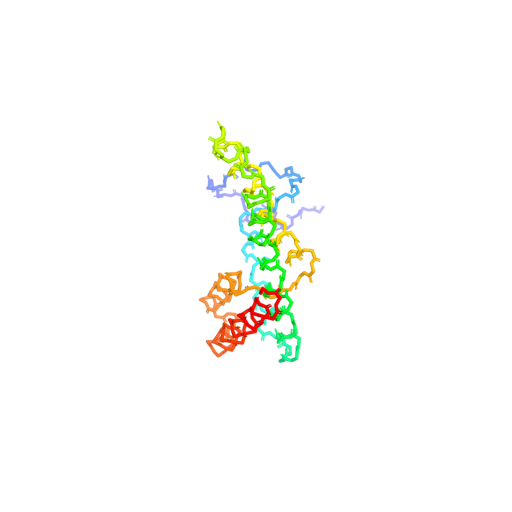A . SER A 1 111 ? -0.237 -2.390 4.830 1.00 94.94 111 SER A CA 1
ATOM 840 C C . SER A 1 111 ? -1.457 -2.611 5.728 1.00 94.94 111 SER A C 1
ATOM 842 O O . SER A 1 111 ? -1.338 -2.740 6.948 1.00 94.94 111 SER A O 1
ATOM 844 N N . ASN A 1 112 ? -2.631 -2.760 5.113 1.00 96.50 112 ASN A N 1
ATOM 845 C CA . ASN A 1 112 ? -3.873 -2.996 5.835 1.00 96.50 112 ASN A CA 1
ATOM 846 C C . ASN A 1 112 ? -3.914 -4.361 6.530 1.00 96.50 112 ASN A C 1
ATOM 848 O O . ASN A 1 112 ? -4.514 -4.466 7.597 1.00 96.50 112 ASN A O 1
ATOM 852 N N . MET A 1 113 ? -3.261 -5.393 5.988 1.00 96.50 113 MET A N 1
ATOM 853 C CA . MET A 1 113 ? -3.094 -6.678 6.673 1.00 96.50 113 MET A CA 1
ATOM 854 C C . MET A 1 113 ? -2.425 -6.494 8.033 1.00 96.50 113 MET A C 1
ATOM 856 O O . MET A 1 113 ? -2.975 -6.932 9.042 1.00 96.50 113 MET A O 1
ATOM 860 N N . THR A 1 114 ? -1.316 -5.758 8.087 1.00 96.38 114 THR A N 1
ATOM 861 C CA . THR A 1 114 ? -0.611 -5.487 9.343 1.00 96.38 114 THR A CA 1
ATOM 862 C C . THR A 1 114 ? -1.450 -4.619 10.288 1.00 96.38 114 THR A C 1
ATOM 864 O O . THR A 1 114 ? -1.653 -4.977 11.448 1.00 96.38 114 THR A O 1
ATOM 867 N N . VAL A 1 115 ? -1.983 -3.492 9.801 1.00 97.12 115 VAL A N 1
ATOM 868 C CA . VAL A 1 115 ? -2.700 -2.506 10.633 1.00 97.12 115 VAL A CA 1
ATOM 869 C C . VAL A 1 115 ? -4.033 -3.048 11.164 1.00 97.12 115 VAL A C 1
ATOM 871 O O . VAL A 1 115 ? -4.333 -2.911 12.355 1.00 97.12 115 VAL A O 1
ATOM 874 N N . MET A 1 116 ? -4.833 -3.700 10.316 1.00 97.81 116 MET A N 1
ATOM 875 C CA . MET A 1 116 ? -6.127 -4.255 10.727 1.00 97.81 116 MET A CA 1
ATOM 876 C C . MET A 1 116 ? -5.949 -5.460 11.650 1.00 97.81 116 MET A C 1
ATOM 878 O O . MET A 1 116 ? -6.681 -5.569 12.631 1.00 97.81 116 MET A O 1
ATOM 882 N N . MET A 1 117 ? -4.961 -6.331 11.402 1.00 97.25 117 MET A N 1
ATOM 883 C CA . MET A 1 117 ? -4.669 -7.453 12.303 1.00 97.25 117 MET A CA 1
ATOM 884 C C . MET A 1 117 ? -4.275 -6.947 13.691 1.00 97.25 117 MET A C 1
ATOM 886 O O . MET A 1 117 ? -4.882 -7.341 14.685 1.00 97.25 117 MET A O 1
ATOM 890 N N . TYR A 1 118 ? -3.319 -6.019 13.761 1.00 97.12 118 TYR A N 1
ATOM 891 C CA . TYR A 1 118 ? -2.841 -5.454 15.022 1.00 97.12 118 TYR A CA 1
ATOM 892 C C . TYR A 1 118 ? -3.961 -4.803 15.849 1.00 97.12 118 TYR A C 1
ATOM 894 O O . TYR A 1 118 ? -4.053 -5.003 17.062 1.00 97.12 118 TYR A O 1
ATOM 902 N N . THR A 1 119 ? -4.851 -4.049 15.202 1.00 97.12 119 THR A N 1
ATOM 903 C CA . THR A 1 119 ? -5.972 -3.378 15.883 1.00 97.12 119 THR A CA 1
ATOM 904 C C . THR A 1 119 ? -7.105 -4.315 16.278 1.00 97.12 119 THR A C 1
ATOM 906 O O . THR A 1 119 ? -7.711 -4.129 17.338 1.00 97.12 119 THR A O 1
ATOM 909 N N . THR A 1 120 ? -7.346 -5.362 15.488 1.00 97.25 120 THR A N 1
ATOM 910 C CA . THR A 1 120 ? -8.359 -6.381 15.797 1.00 97.25 120 THR A CA 1
ATOM 911 C C . THR A 1 120 ? -7.915 -7.242 16.978 1.00 97.25 120 THR A C 1
ATOM 913 O O . THR A 1 120 ? -8.716 -7.520 17.868 1.00 97.25 120 THR A O 1
ATOM 916 N N . LEU A 1 121 ? -6.625 -7.594 17.059 1.00 97.31 121 LEU A N 1
ATOM 917 C CA . LEU A 1 121 ? -6.056 -8.321 18.204 1.00 97.31 121 LEU A CA 1
ATOM 918 C C . LEU A 1 121 ? -6.172 -7.527 19.515 1.00 97.31 121 LEU A C 1
ATOM 920 O O . LEU A 1 121 ? -6.435 -8.103 20.568 1.00 97.31 121 LEU A O 1
ATOM 924 N N . GLN A 1 122 ? -6.071 -6.198 19.445 1.00 96.50 122 GLN A N 1
ATOM 925 C CA . GLN A 1 122 ? -6.336 -5.300 20.576 1.00 96.50 122 GLN A CA 1
ATOM 926 C C . GLN A 1 122 ? -7.830 -5.080 20.865 1.00 96.50 122 GLN A C 1
ATOM 928 O O . GLN A 1 122 ? -8.171 -4.305 21.762 1.00 96.50 122 GLN A O 1
ATOM 933 N N . ARG A 1 123 ? -8.732 -5.718 20.106 1.00 96.25 123 ARG A N 1
ATOM 934 C CA . ARG A 1 123 ? -10.192 -5.547 20.190 1.00 96.25 123 ARG A CA 1
ATOM 935 C C . ARG A 1 123 ? -10.651 -4.099 19.973 1.00 96.25 123 ARG A C 1
ATOM 937 O O . ARG A 1 123 ? -11.668 -3.678 20.518 1.00 96.25 123 ARG A O 1
ATOM 944 N N . LYS A 1 124 ? -9.889 -3.317 19.200 1.00 96.56 124 LYS A N 1
ATOM 945 C CA . LYS A 1 124 ? -10.231 -1.928 18.840 1.00 96.56 124 LYS A CA 1
ATOM 946 C C . LYS A 1 124 ? -11.064 -1.838 17.562 1.00 96.56 124 LYS A C 1
ATOM 948 O O . LYS A 1 124 ? -11.722 -0.827 17.337 1.00 96.56 124 LYS A O 1
ATOM 953 N N . THR A 1 125 ? -11.043 -2.888 16.752 1.00 96.75 125 THR A N 1
ATOM 954 C CA . THR A 1 125 ? -11.822 -3.063 15.522 1.00 96.75 125 THR A CA 1
ATOM 955 C C . THR A 1 125 ? -12.472 -4.446 15.538 1.00 96.75 125 THR A C 1
ATOM 957 O O . THR A 1 125 ? -12.019 -5.346 16.253 1.00 96.75 125 THR A O 1
ATOM 960 N N . SER A 1 126 ? -13.578 -4.614 14.809 1.00 96.94 126 SER A N 1
ATOM 961 C CA . SER A 1 126 ? -14.273 -5.902 14.752 1.00 96.94 126 SER A CA 1
ATOM 962 C C . SER A 1 126 ? -13.638 -6.839 13.719 1.00 96.94 126 SER A C 1
ATOM 964 O O . SER A 1 126 ? -13.022 -6.399 12.749 1.00 96.94 126 SER A O 1
ATOM 966 N N . VAL A 1 127 ? -13.849 -8.150 13.879 1.00 96.75 127 VAL A N 1
ATOM 967 C CA . VAL A 1 127 ? -13.445 -9.147 12.867 1.00 96.75 127 VAL A CA 1
ATOM 968 C C . VAL A 1 127 ? -14.141 -8.878 11.527 1.00 96.75 127 VAL A C 1
ATOM 970 O O . VAL A 1 127 ? -13.545 -9.070 10.470 1.00 96.75 127 VAL A O 1
ATOM 973 N N . 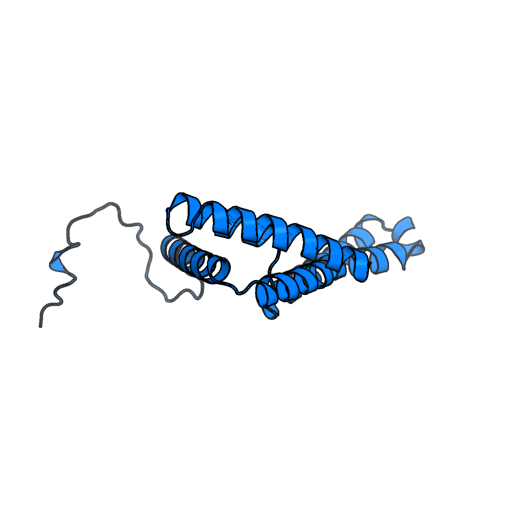TYR A 1 128 ? -15.377 -8.370 11.563 1.00 96.69 128 TYR A N 1
ATOM 974 C CA . TYR A 1 128 ? -16.089 -7.944 10.362 1.00 96.69 128 TYR A CA 1
ATOM 975 C C . TYR A 1 128 ? -15.370 -6.791 9.649 1.00 96.69 128 TYR A C 1
ATOM 977 O O . TYR A 1 128 ? -15.189 -6.853 8.436 1.00 96.69 128 TYR A O 1
ATOM 985 N N . ASP A 1 129 ? -14.898 -5.775 10.379 1.00 96.56 129 ASP A N 1
ATOM 986 C CA . ASP A 1 129 ? -14.154 -4.656 9.785 1.00 96.56 129 ASP A CA 1
ATOM 987 C C . ASP A 1 129 ? -12.846 -5.109 9.141 1.00 96.56 129 ASP A C 1
ATOM 989 O O . ASP A 1 129 ? -12.502 -4.630 8.060 1.00 96.56 129 ASP A O 1
ATOM 993 N N . LEU A 1 130 ? -12.141 -6.047 9.782 1.00 97.31 130 LEU A N 1
ATOM 994 C CA . LEU A 1 130 ? -10.938 -6.668 9.235 1.00 97.31 130 LEU A CA 1
ATOM 995 C C . LEU A 1 130 ? -11.240 -7.377 7.914 1.00 97.31 130 LEU A C 1
ATOM 997 O O . LEU A 1 130 ? -10.601 -7.073 6.909 1.00 97.31 130 LEU A O 1
ATOM 1001 N N . LEU A 1 131 ? -12.225 -8.281 7.898 1.00 97.31 131 LEU A N 1
ATOM 1002 C CA . LEU A 1 131 ? -12.568 -9.057 6.703 1.00 97.31 131 LEU A CA 1
ATOM 1003 C C . LEU A 1 131 ? -13.083 -8.161 5.574 1.00 97.31 131 LEU A C 1
ATOM 1005 O O . LEU A 1 131 ? -12.629 -8.291 4.439 1.00 97.31 131 LEU A O 1
ATOM 1009 N N . LYS A 1 132 ? -13.965 -7.205 5.891 1.00 96.69 132 LYS A N 1
ATOM 1010 C CA . LYS A 1 132 ? -14.441 -6.175 4.959 1.00 96.69 132 LYS A CA 1
ATOM 1011 C C . LYS A 1 132 ? -13.262 -5.447 4.322 1.00 96.69 132 LYS A C 1
ATOM 1013 O O . LYS A 1 132 ? -13.179 -5.366 3.100 1.00 96.69 132 LYS A O 1
ATOM 1018 N N . ASN A 1 133 ? -12.347 -4.929 5.143 1.00 97.56 133 ASN A N 1
ATOM 1019 C CA . ASN A 1 133 ? -11.203 -4.177 4.650 1.00 97.56 133 ASN A CA 1
ATOM 1020 C C . ASN A 1 133 ? -10.301 -5.047 3.768 1.00 97.56 133 ASN A C 1
ATOM 1022 O O . ASN A 1 133 ? -9.972 -4.633 2.664 1.00 97.56 133 ASN A O 1
ATOM 1026 N N . TRP A 1 134 ? -9.949 -6.257 4.206 1.00 97.25 134 TRP A N 1
ATOM 1027 C CA . TRP A 1 134 ? -9.050 -7.137 3.459 1.00 97.25 134 TRP A CA 1
ATOM 1028 C C . TRP A 1 134 ? -9.624 -7.571 2.120 1.00 97.25 134 TRP A C 1
ATOM 1030 O O . TRP A 1 134 ? -8.930 -7.472 1.112 1.00 97.25 134 TRP A O 1
ATOM 1040 N N . VAL A 1 135 ? -10.880 -8.018 2.098 1.00 98.00 135 VAL A N 1
ATOM 1041 C CA . VAL A 1 135 ? -11.522 -8.512 0.876 1.00 98.00 135 VAL A CA 1
ATOM 1042 C C . VAL A 1 135 ? -11.689 -7.380 -0.133 1.00 98.00 135 VAL A C 1
ATOM 1044 O O . VAL A 1 135 ? -11.267 -7.522 -1.278 1.00 98.00 135 VAL A O 1
ATOM 1047 N N . VAL A 1 136 ? -12.236 -6.234 0.288 1.00 98.00 136 VAL A N 1
ATOM 1048 C CA . VAL A 1 136 ? -12.419 -5.078 -0.604 1.00 98.00 136 VAL A CA 1
ATOM 1049 C C . VAL A 1 136 ? -11.064 -4.565 -1.086 1.00 98.00 136 VAL A C 1
ATOM 1051 O O . VAL A 1 136 ? -10.860 -4.401 -2.286 1.00 98.00 136 VAL A O 1
ATOM 1054 N N . CYS A 1 137 ? -10.112 -4.365 -0.174 1.00 97.88 137 CYS A N 1
ATOM 1055 C CA . CYS A 1 137 ? -8.802 -3.834 -0.527 1.00 97.88 137 CYS A CA 1
ATOM 1056 C C . CYS A 1 137 ? -8.058 -4.759 -1.493 1.00 97.88 137 CYS A C 1
ATOM 1058 O O . CYS A 1 137 ? -7.521 -4.277 -2.485 1.00 97.88 137 CYS A O 1
ATOM 1060 N N . TYR A 1 138 ? -8.099 -6.075 -1.268 1.00 98.31 138 TYR A N 1
ATOM 1061 C CA . TYR A 1 138 ? -7.510 -7.065 -2.168 1.00 98.31 138 TYR A CA 1
ATOM 1062 C C . TYR A 1 138 ? -8.135 -7.030 -3.567 1.00 98.31 138 TYR A C 1
ATOM 1064 O O . TYR A 1 138 ? -7.407 -6.896 -4.548 1.00 98.31 138 TYR A O 1
ATOM 1072 N N . ILE A 1 139 ? -9.468 -7.102 -3.662 1.00 98.56 139 ILE A N 1
ATOM 1073 C CA . ILE A 1 139 ? -10.180 -7.137 -4.948 1.00 98.56 139 ILE A CA 1
ATOM 1074 C C . ILE A 1 139 ? -9.894 -5.873 -5.759 1.00 98.56 139 ILE A C 1
ATOM 1076 O O . ILE A 1 139 ? -9.569 -5.961 -6.941 1.00 98.56 139 ILE A O 1
ATOM 1080 N N . PHE A 1 140 ? -9.978 -4.698 -5.136 1.00 98.44 140 PHE A N 1
ATOM 1081 C CA . PHE A 1 140 ? -9.792 -3.441 -5.855 1.00 98.44 140 PHE A CA 1
ATOM 1082 C C . PHE A 1 140 ? -8.320 -3.101 -6.103 1.00 98.44 140 PHE A C 1
ATOM 1084 O O . PHE A 1 140 ? -8.029 -2.522 -7.143 1.00 98.44 140 PHE A O 1
ATOM 1091 N N . ASN A 1 141 ? -7.381 -3.524 -5.244 1.00 98.31 141 ASN A N 1
ATOM 1092 C CA . ASN A 1 141 ? -5.953 -3.456 -5.586 1.00 98.31 141 ASN A CA 1
ATOM 1093 C C . ASN A 1 141 ? -5.656 -4.330 -6.808 1.00 98.31 141 ASN A C 1
ATOM 1095 O O . ASN A 1 141 ? -4.991 -3.874 -7.730 1.00 98.31 141 ASN A O 1
ATOM 1099 N N . LEU A 1 142 ? -6.181 -5.560 -6.849 1.00 98.12 142 LEU A N 1
ATOM 1100 C CA . LEU A 1 142 ? -6.023 -6.437 -8.007 1.00 98.12 142 LEU A CA 1
ATOM 1101 C C . LEU A 1 142 ? -6.635 -5.811 -9.267 1.00 98.12 142 LEU A C 1
ATOM 1103 O O . LEU A 1 142 ? -5.979 -5.772 -10.303 1.00 98.12 142 LEU A O 1
ATOM 1107 N N . ALA A 1 143 ? -7.855 -5.277 -9.172 1.00 98.25 143 ALA A N 1
ATOM 1108 C CA . ALA A 1 143 ? -8.508 -4.589 -10.283 1.00 98.25 143 ALA A CA 1
ATOM 1109 C C . ALA A 1 143 ? -7.703 -3.372 -10.769 1.00 98.25 143 ALA A C 1
ATOM 1111 O O . ALA A 1 143 ? -7.574 -3.175 -11.971 1.00 98.25 143 ALA A O 1
ATOM 1112 N N . GLY A 1 144 ? -7.129 -2.584 -9.854 1.00 97.75 144 GLY A N 1
ATOM 1113 C CA . GLY A 1 144 ? -6.262 -1.454 -10.187 1.00 97.75 144 GLY A CA 1
ATOM 1114 C C . GLY A 1 144 ? -4.980 -1.884 -10.899 1.00 97.75 144 GLY A C 1
ATOM 1115 O O . GLY A 1 144 ? -4.630 -1.300 -11.920 1.00 97.75 144 GLY A O 1
ATOM 1116 N N . CYS A 1 145 ? -4.323 -2.944 -10.415 1.00 96.81 145 CYS A N 1
ATOM 1117 C CA . CYS A 1 145 ? -3.152 -3.516 -11.079 1.00 96.81 145 CYS A CA 1
ATOM 1118 C C . CYS A 1 145 ? -3.481 -3.975 -12.508 1.00 96.81 145 CYS A C 1
ATOM 1120 O O . CYS A 1 145 ? -2.752 -3.629 -13.429 1.00 96.81 145 CYS A O 1
ATOM 1122 N N . LEU A 1 146 ? -4.578 -4.722 -12.690 1.00 96.75 146 LEU A N 1
ATOM 1123 C CA . LEU A 1 146 ? -5.005 -5.252 -13.994 1.00 96.75 146 LEU A CA 1
ATOM 1124 C C . LEU A 1 146 ? -5.523 -4.177 -14.954 1.00 96.75 146 LEU A C 1
ATOM 1126 O O . LEU A 1 146 ? -5.498 -4.368 -16.160 1.00 96.75 146 LEU A O 1
ATOM 1130 N N . PHE A 1 147 ? -6.056 -3.076 -14.429 1.00 96.56 147 PHE A N 1
ATOM 1131 C CA . PHE A 1 147 ? -6.500 -1.959 -15.255 1.00 96.56 147 PHE A CA 1
ATOM 1132 C C . PHE A 1 147 ? -5.315 -1.201 -15.859 1.00 96.56 147 PHE A C 1
ATOM 1134 O O . PHE A 1 147 ? -5.411 -0.695 -16.974 1.00 96.56 147 PHE A O 1
ATOM 1141 N N . PHE A 1 148 ? -4.229 -1.078 -15.096 1.00 93.25 148 PHE A N 1
ATOM 1142 C CA . PHE A 1 148 ? -3.083 -0.268 -15.484 1.00 93.25 148 PHE A CA 1
ATOM 1143 C C . PHE A 1 148 ? -1.978 -1.052 -16.208 1.00 93.25 148 PHE A C 1
ATOM 1145 O O . PHE A 1 148 ? -1.279 -0.464 -17.031 1.00 93.25 148 PHE A O 1
ATOM 1152 N N . THR A 1 149 ? -1.812 -2.340 -15.889 1.00 84.94 149 THR A N 1
ATOM 1153 C CA . THR A 1 149 ? -0.777 -3.223 -16.462 1.00 84.94 149 THR A CA 1
ATOM 1154 C C . THR A 1 149 ? -1.307 -3.967 -17.676 1.00 84.94 149 THR A C 1
ATOM 1156 O O . THR A 1 149 ? -0.604 -3.969 -18.709 1.00 84.94 149 THR A O 1
#

pLDDT: mean 88.11, std 17.05, range [39.84, 98.56]